Protein AF-A0A662ESE6-F1 (afdb_monomer_lite)

Radius of gyration: 18.98 Å; chains: 1; bounding box: 53×26×37 Å

pLDDT: mean 71.13, std 10.56, range [48.91, 85.69]

Structure (mmCIF, N/CA/C/O backbone):
data_AF-A0A662ESE6-F1
#
_entry.id   AF-A0A662ESE6-F1
#
loop_
_atom_site.group_PDB
_atom_site.id
_atom_site.type_symbol
_atom_site.label_atom_id
_atom_site.label_alt_id
_atom_site.label_comp_id
_atom_site.label_asym_id
_atom_site.label_entity_id
_atom_site.label_seq_id
_atom_site.pdbx_PDB_ins_code
_atom_site.Cartn_x
_atom_site.Cartn_y
_atom_site.Cartn_z
_atom_site.occupancy
_atom_site.B_iso_or_equiv
_atom_site.auth_seq_id
_atom_site.auth_comp_id
_atom_site.auth_asym_id
_atom_site.auth_atom_id
_atom_site.pdbx_PDB_model_num
ATOM 1 N N . MET A 1 1 ? 1.345 -1.583 -17.229 1.00 53.56 1 MET A N 1
ATOM 2 C CA . MET A 1 1 ? 0.627 -0.574 -16.417 1.00 53.56 1 MET A CA 1
ATOM 3 C C . MET A 1 1 ? -0.695 -1.091 -15.856 1.00 53.56 1 MET A C 1
ATOM 5 O O . MET A 1 1 ? -0.878 -0.974 -14.659 1.00 53.56 1 MET A O 1
ATOM 9 N N . GLY A 1 2 ? -1.576 -1.732 -16.641 1.00 67.69 2 GLY A N 1
ATOM 10 C CA . GLY A 1 2 ? -2.867 -2.252 -16.138 1.00 67.69 2 GLY A CA 1
ATOM 11 C C . GLY A 1 2 ? -2.784 -3.178 -14.912 1.00 67.69 2 GLY A C 1
ATOM 12 O O . GLY A 1 2 ? -3.581 -3.050 -13.991 1.00 67.69 2 GLY A O 1
ATOM 13 N N . ALA A 1 3 ? -1.766 -4.044 -14.850 1.00 71.06 3 ALA A N 1
ATOM 14 C CA . ALA A 1 3 ? -1.546 -4.934 -13.708 1.00 71.06 3 ALA A CA 1
ATOM 15 C C . ALA A 1 3 ? -1.261 -4.188 -12.390 1.00 71.06 3 ALA A C 1
ATOM 17 O O . ALA A 1 3 ? -1.679 -4.646 -11.336 1.00 71.06 3 ALA A O 1
ATOM 18 N N . PHE A 1 4 ? -0.602 -3.024 -12.449 1.00 71.62 4 PHE A N 1
ATOM 19 C CA . PHE A 1 4 ? -0.339 -2.194 -11.269 1.00 71.62 4 PHE A CA 1
ATOM 20 C C . PHE A 1 4 ? -1.649 -1.657 -10.682 1.00 71.62 4 PHE A C 1
ATOM 22 O O . PHE A 1 4 ? -1.913 -1.825 -9.498 1.00 71.62 4 PHE A O 1
ATOM 29 N N . PHE A 1 5 ? -2.512 -1.102 -11.536 1.00 74.00 5 PHE A N 1
ATOM 30 C CA . PHE A 1 5 ? -3.803 -0.548 -11.126 1.00 74.00 5 PHE A CA 1
ATOM 31 C C . PHE A 1 5 ? -4.748 -1.606 -10.545 1.00 74.00 5 PHE A C 1
ATOM 33 O O . PHE A 1 5 ? -5.436 -1.333 -9.562 1.00 74.00 5 PHE A O 1
ATOM 40 N N . LEU A 1 6 ? -4.757 -2.810 -11.127 1.00 78.44 6 LEU A N 1
ATOM 41 C CA . LEU A 1 6 ? -5.549 -3.937 -10.633 1.00 78.44 6 LEU A CA 1
ATOM 42 C C . LEU A 1 6 ? -5.027 -4.443 -9.282 1.00 78.44 6 LEU A C 1
ATOM 44 O O . LEU A 1 6 ? -5.813 -4.748 -8.390 1.00 78.44 6 LEU A O 1
ATOM 48 N N . PHE A 1 7 ? -3.708 -4.477 -9.098 1.00 79.19 7 PHE A N 1
ATOM 49 C CA . PHE A 1 7 ? -3.107 -4.895 -7.836 1.00 79.19 7 PHE A CA 1
ATOM 50 C C . PHE A 1 7 ? -3.367 -3.889 -6.704 1.00 79.19 7 PHE A C 1
ATOM 52 O O . PHE A 1 7 ? -3.739 -4.289 -5.602 1.00 79.19 7 PHE A O 1
ATOM 59 N N . SER A 1 8 ? -3.262 -2.583 -6.980 1.00 79.25 8 SER A N 1
ATOM 60 C CA . SER A 1 8 ? -3.629 -1.534 -6.016 1.00 79.25 8 SER A CA 1
ATOM 61 C C . SER A 1 8 ? -5.100 -1.618 -5.598 1.00 79.25 8 SER A C 1
ATOM 63 O O . SER A 1 8 ? -5.402 -1.457 -4.418 1.00 79.25 8 SER A O 1
ATOM 65 N N . TYR A 1 9 ? -5.998 -1.932 -6.536 1.00 79.19 9 TYR A N 1
ATOM 66 C CA . TYR A 1 9 ? -7.421 -2.133 -6.249 1.00 79.19 9 TYR A CA 1
ATOM 67 C C . TYR A 1 9 ? -7.672 -3.334 -5.324 1.00 79.19 9 TYR A C 1
ATOM 69 O O . TYR A 1 9 ? -8.425 -3.233 -4.358 1.00 79.19 9 TYR A O 1
ATOM 77 N N . ILE A 1 10 ? -6.997 -4.464 -5.565 1.00 83.12 10 ILE A N 1
ATOM 78 C CA . ILE A 1 10 ? -7.100 -5.646 -4.692 1.00 83.12 10 ILE A CA 1
ATOM 79 C C . ILE A 1 10 ? -6.637 -5.311 -3.268 1.00 83.12 10 ILE A C 1
ATOM 81 O O . ILE A 1 10 ? -7.261 -5.742 -2.300 1.00 83.12 10 ILE A O 1
ATOM 85 N N . ILE A 1 11 ? -5.573 -4.520 -3.126 1.00 82.69 11 ILE A N 1
ATOM 86 C CA . ILE A 1 11 ? -5.047 -4.129 -1.814 1.00 82.69 11 ILE A CA 1
ATOM 87 C C . ILE A 1 11 ? -5.970 -3.157 -1.085 1.00 82.69 11 ILE A C 1
ATOM 89 O O . ILE A 1 11 ? -6.130 -3.288 0.125 1.00 82.69 11 ILE A O 1
ATOM 93 N N . GLU A 1 12 ? -6.616 -2.231 -1.790 1.00 85.00 12 GLU A N 1
ATOM 94 C CA . GLU A 1 12 ? -7.647 -1.367 -1.207 1.00 85.00 12 GLU A CA 1
ATOM 95 C C . GLU A 1 12 ? -8.802 -2.190 -0.623 1.00 85.00 12 GLU A C 1
ATOM 97 O O . GLU A 1 12 ? -9.179 -1.996 0.536 1.00 85.00 12 GLU A O 1
ATOM 102 N N . LEU A 1 13 ? -9.328 -3.144 -1.401 1.00 84.50 13 LEU A N 1
ATOM 103 C CA . LEU A 1 13 ? -10.402 -4.034 -0.958 1.00 84.50 13 LEU A CA 1
ATOM 104 C C . LEU A 1 13 ? -9.977 -4.869 0.252 1.00 84.50 13 LEU A C 1
ATOM 106 O O . LEU A 1 13 ? -10.733 -4.990 1.216 1.00 84.50 13 LEU A O 1
ATOM 110 N N . LEU A 1 14 ? -8.762 -5.417 0.221 1.00 85.69 14 LEU A N 1
ATOM 111 C CA . LEU A 1 14 ? -8.232 -6.240 1.302 1.00 85.69 14 LEU A CA 1
ATOM 112 C C . LEU A 1 14 ? -8.009 -5.423 2.579 1.00 85.69 14 LEU A C 1
ATOM 114 O O . LEU A 1 14 ? -8.363 -5.872 3.665 1.00 85.69 14 LEU A O 1
ATOM 118 N N . TRP A 1 15 ? -7.457 -4.216 2.462 1.00 81.56 15 TRP A N 1
ATOM 119 C CA . TRP A 1 15 ? -7.241 -3.327 3.600 1.00 81.56 15 TRP A CA 1
ATOM 120 C C . TRP A 1 15 ? -8.564 -2.906 4.237 1.00 81.56 15 TRP A C 1
ATOM 122 O O . TRP A 1 15 ? -8.743 -3.043 5.446 1.00 81.56 15 TRP A O 1
ATOM 132 N N . ASN A 1 16 ? -9.516 -2.444 3.427 1.00 81.19 16 ASN A N 1
ATOM 133 C CA . ASN A 1 16 ? -10.817 -2.010 3.927 1.00 81.19 16 ASN A CA 1
ATOM 134 C C . ASN A 1 16 ? -11.627 -3.180 4.507 1.00 81.19 16 ASN A C 1
ATOM 136 O O . ASN A 1 16 ? -12.279 -3.007 5.534 1.00 81.19 16 ASN A O 1
ATOM 140 N N . GLY A 1 17 ? -11.544 -4.371 3.911 1.00 79.75 17 GLY A N 1
ATOM 141 C CA . GLY A 1 17 ? -12.239 -5.558 4.412 1.00 79.75 17 GLY A CA 1
ATOM 142 C C . GLY A 1 17 ? -11.610 -6.153 5.675 1.00 79.75 17 GLY A C 1
ATOM 143 O O . GLY A 1 17 ? -12.319 -6.496 6.616 1.00 79.75 17 GLY A O 1
ATOM 144 N N . ILE A 1 18 ? -10.282 -6.265 5.729 1.00 82.00 18 ILE A N 1
ATOM 145 C CA . ILE A 1 18 ? -9.595 -6.914 6.854 1.00 82.00 18 ILE A CA 1
ATOM 146 C C . ILE A 1 18 ? -9.313 -5.912 7.971 1.00 82.00 18 ILE A C 1
ATOM 148 O O . ILE A 1 18 ? -9.740 -6.114 9.103 1.00 82.00 18 ILE A O 1
ATOM 152 N N . VAL A 1 19 ? -8.589 -4.830 7.681 1.00 76.75 19 VAL A N 1
ATOM 153 C CA . VAL A 1 19 ? -8.052 -3.925 8.713 1.00 76.75 19 VAL A CA 1
ATOM 154 C C . VAL A 1 19 ? -9.151 -3.071 9.340 1.00 76.75 19 VAL A C 1
ATOM 156 O O . VAL A 1 19 ? -9.133 -2.852 10.554 1.00 76.75 19 VAL A O 1
ATOM 159 N N . VAL A 1 20 ? -10.107 -2.611 8.528 1.00 76.06 20 VAL A N 1
ATOM 160 C CA . VAL A 1 20 ? -11.193 -1.741 8.996 1.00 76.06 20 VAL A CA 1
ATOM 161 C C . VAL A 1 20 ? -12.405 -2.553 9.442 1.00 76.06 20 VAL A C 1
ATOM 163 O O . VAL A 1 20 ? -12.846 -2.382 10.574 1.00 76.06 20 VAL A O 1
ATOM 166 N N . ASP A 1 21 ? -12.926 -3.443 8.592 1.00 73.81 21 ASP A N 1
ATOM 167 C CA . ASP 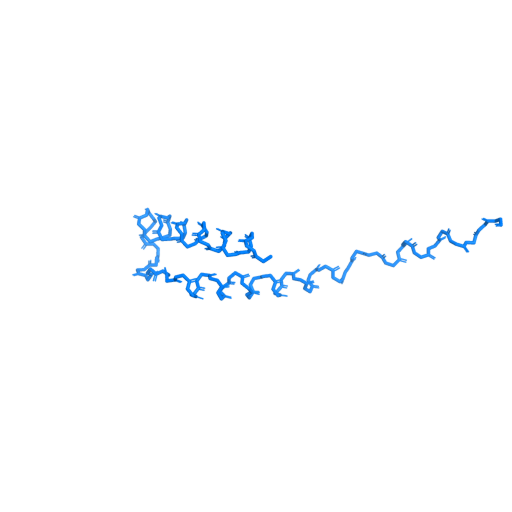A 1 21 ? -14.190 -4.133 8.886 1.00 73.81 21 ASP A CA 1
ATOM 168 C C . ASP A 1 21 ? -14.016 -5.367 9.802 1.00 73.81 21 ASP A C 1
ATOM 170 O O . ASP A 1 21 ? -14.814 -5.545 10.720 1.00 73.81 21 ASP A O 1
ATOM 174 N N . GLN A 1 22 ? -12.994 -6.216 9.612 1.00 74.44 22 GLN A N 1
ATOM 175 C CA . GLN A 1 22 ? -12.807 -7.411 10.461 1.00 74.44 22 GLN A CA 1
ATOM 176 C C . GLN A 1 22 ? -12.039 -7.137 11.754 1.00 74.44 22 GLN A C 1
ATOM 178 O O . GLN A 1 22 ? -12.396 -7.654 12.811 1.00 74.44 22 GLN A O 1
ATOM 183 N N . LEU A 1 23 ? -10.950 -6.377 11.666 1.00 72.94 23 LEU A N 1
ATOM 184 C CA . LEU A 1 23 ? -10.052 -6.148 12.794 1.00 72.94 23 LEU A CA 1
ATOM 185 C C . LEU A 1 23 ? -10.423 -4.894 13.592 1.00 72.94 23 LEU A C 1
ATOM 187 O O . LEU A 1 23 ? -10.021 -4.791 14.747 1.00 72.94 23 LEU A O 1
ATOM 191 N N . GLY A 1 24 ? -11.151 -3.935 13.004 1.00 70.62 24 GLY A N 1
ATOM 192 C CA . GLY A 1 24 ? -11.472 -2.659 13.655 1.00 70.62 24 GLY A CA 1
ATOM 193 C C . GLY A 1 24 ? -10.235 -1.882 14.121 1.00 70.62 24 GLY A C 1
ATOM 194 O O . GLY A 1 24 ? -10.337 -1.012 14.983 1.00 70.62 24 GLY A O 1
ATOM 195 N N . LEU A 1 25 ? -9.054 -2.218 13.588 1.00 66.81 25 LEU A N 1
ATOM 196 C CA . LEU A 1 25 ? -7.765 -1.765 14.109 1.00 66.81 25 LEU A CA 1
ATOM 197 C C . LEU A 1 25 ? -7.522 -0.288 13.786 1.00 66.81 25 LEU A C 1
ATOM 199 O O . LEU A 1 25 ? -6.847 0.421 14.529 1.00 66.81 25 LEU A O 1
ATOM 203 N N . ILE A 1 26 ? -8.055 0.164 12.652 1.00 68.00 26 ILE A N 1
ATOM 204 C CA . ILE A 1 26 ? -7.931 1.530 12.154 1.00 68.00 26 ILE A CA 1
ATOM 205 C C . ILE A 1 26 ? -9.301 1.928 11.600 1.00 68.00 26 ILE A C 1
ATOM 207 O O . ILE A 1 26 ? -9.796 1.305 10.668 1.00 68.00 26 ILE A O 1
ATOM 211 N N . ALA A 1 27 ? -9.914 2.984 12.141 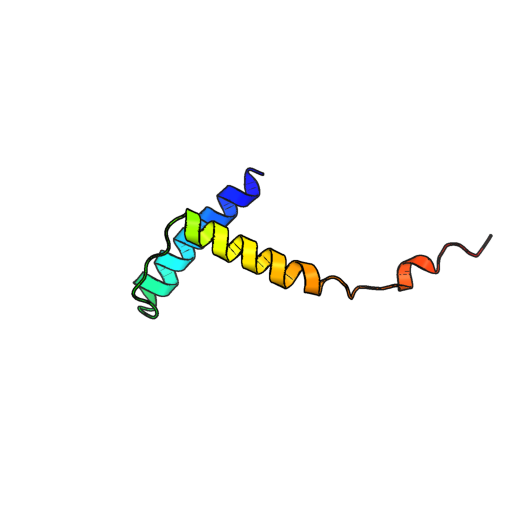1.00 66.44 27 ALA A N 1
ATOM 212 C CA . ALA A 1 27 ? -11.245 3.455 11.724 1.00 66.44 27 ALA A CA 1
ATOM 213 C C . ALA A 1 27 ? -11.255 4.205 10.373 1.00 66.44 27 ALA A C 1
ATOM 215 O O . ALA A 1 27 ? -12.262 4.791 9.980 1.00 66.44 27 ALA A O 1
ATOM 216 N N . VAL A 1 28 ? -10.123 4.228 9.668 1.00 71.31 28 VAL A N 1
ATOM 217 C CA . VAL A 1 28 ? -9.927 5.003 8.442 1.00 71.31 28 VAL A CA 1
ATOM 218 C C . VAL A 1 28 ? -9.916 4.054 7.251 1.00 71.31 28 VAL A C 1
ATOM 220 O O . VAL A 1 28 ? -8.972 3.285 7.067 1.00 71.31 28 VAL A O 1
ATOM 223 N N . LYS A 1 29 ? -10.971 4.135 6.433 1.00 74.38 29 LYS A N 1
ATOM 224 C CA . LYS A 1 29 ? -11.046 3.452 5.136 1.00 74.38 29 LYS A CA 1
ATOM 225 C C . LYS A 1 29 ? -10.113 4.140 4.144 1.00 74.38 29 LYS A C 1
ATOM 227 O O . LYS A 1 29 ? -10.147 5.363 4.009 1.00 74.38 29 LYS A O 1
ATOM 232 N N . LEU A 1 30 ? -9.276 3.356 3.471 1.00 75.50 30 LEU A N 1
ATOM 233 C CA . LEU A 1 30 ? -8.408 3.853 2.409 1.00 75.50 30 LEU A CA 1
ATOM 234 C C . LEU A 1 30 ? -9.219 4.017 1.126 1.00 75.50 30 LEU A C 1
ATOM 236 O O . LEU A 1 30 ? -9.963 3.117 0.745 1.00 75.50 30 LEU A O 1
ATOM 240 N N . ASN A 1 31 ? -9.050 5.156 0.460 1.00 80.31 31 ASN A N 1
ATOM 241 C CA . ASN A 1 31 ? -9.552 5.372 -0.897 1.00 80.31 31 ASN A CA 1
ATOM 242 C C . ASN A 1 31 ? -8.506 4.901 -1.927 1.00 80.31 31 ASN A C 1
ATOM 244 O O . ASN A 1 31 ? -7.305 4.919 -1.642 1.00 80.31 31 ASN A O 1
ATOM 248 N N . TYR A 1 32 ? -8.934 4.560 -3.141 1.00 75.56 32 TYR A N 1
ATOM 249 C CA . TYR A 1 32 ? -8.115 4.030 -4.236 1.00 75.56 32 TYR A CA 1
ATOM 250 C C . TYR A 1 32 ? -6.778 4.750 -4.443 1.00 75.56 32 TYR A C 1
ATOM 252 O O . TYR A 1 32 ? -5.718 4.127 -4.507 1.00 75.56 32 TYR A O 1
ATOM 260 N N . TRP A 1 33 ? -6.800 6.083 -4.471 1.00 76.81 33 TRP A N 1
ATOM 261 C CA . TRP A 1 33 ? -5.598 6.903 -4.648 1.00 76.81 33 TRP A CA 1
ATOM 262 C C . TRP A 1 33 ? -4.604 6.771 -3.486 1.00 76.81 33 TRP A C 1
ATOM 264 O O . TRP A 1 33 ? -3.393 6.818 -3.700 1.00 76.81 33 TRP A O 1
ATOM 274 N N . GLN A 1 34 ? -5.101 6.567 -2.262 1.00 81.50 34 GLN A N 1
ATOM 275 C CA . GLN A 1 34 ? -4.269 6.343 -1.080 1.00 81.50 34 GLN A CA 1
ATOM 276 C C . GLN A 1 34 ? -3.680 4.936 -1.083 1.00 81.50 34 GLN A C 1
ATOM 278 O O . GLN A 1 34 ? -2.496 4.790 -0.801 1.00 81.50 34 GLN A O 1
ATOM 283 N N . ALA A 1 35 ? -4.463 3.916 -1.447 1.00 82.88 35 ALA A N 1
ATOM 284 C CA . ALA A 1 35 ? -3.962 2.550 -1.582 1.00 82.88 35 ALA A CA 1
ATOM 285 C C . ALA A 1 35 ? -2.870 2.461 -2.661 1.00 82.88 35 ALA A C 1
ATOM 287 O O . ALA A 1 35 ? -1.803 1.896 -2.415 1.00 82.88 35 ALA A O 1
ATOM 288 N N . ALA A 1 36 ? -3.083 3.093 -3.820 1.00 80.62 36 ALA A N 1
ATOM 289 C CA . ALA A 1 36 ? -2.083 3.182 -4.883 1.00 80.62 36 ALA A CA 1
ATOM 290 C C . ALA A 1 36 ? -0.814 3.925 -4.428 1.00 80.62 36 ALA A C 1
ATOM 292 O O . ALA A 1 36 ? 0.295 3.454 -4.680 1.00 80.62 36 ALA A O 1
ATOM 293 N N . GLY A 1 37 ? -0.965 5.049 -3.716 1.00 81.88 37 GLY A N 1
ATOM 294 C CA . GLY A 1 37 ? 0.155 5.814 -3.162 1.00 81.88 37 GLY A CA 1
ATOM 295 C C . GLY A 1 37 ? 0.951 5.040 -2.107 1.00 81.88 37 GLY A C 1
ATOM 296 O O . GLY A 1 37 ? 2.177 4.994 -2.177 1.00 81.88 37 GLY A O 1
ATOM 297 N N . LEU A 1 38 ? 0.271 4.377 -1.168 1.00 81.25 38 LEU A N 1
ATOM 298 C CA . LEU A 1 38 ? 0.906 3.558 -0.133 1.00 81.25 38 LEU A CA 1
ATOM 299 C C . LEU A 1 38 ? 1.678 2.398 -0.766 1.00 81.25 38 LEU A C 1
ATOM 301 O O . LEU A 1 38 ? 2.822 2.132 -0.403 1.00 81.25 38 LEU A O 1
ATOM 305 N N . TRP A 1 39 ? 1.075 1.743 -1.758 1.00 77.00 39 TRP A N 1
ATOM 306 C CA . TRP A 1 39 ? 1.700 0.625 -2.448 1.00 77.00 39 TRP A CA 1
ATOM 307 C C . TRP A 1 39 ? 2.899 1.057 -3.299 1.00 77.00 39 TRP A C 1
ATOM 309 O O . TRP A 1 39 ? 3.930 0.388 -3.308 1.00 77.00 39 TRP A O 1
ATOM 319 N N . PHE A 1 40 ? 2.815 2.218 -3.948 1.00 80.62 40 PHE A N 1
ATOM 320 C CA . PHE A 1 40 ? 3.943 2.828 -4.649 1.00 80.62 40 PHE A CA 1
ATOM 321 C C . PHE A 1 40 ? 5.109 3.147 -3.701 1.00 80.62 40 PHE A C 1
ATOM 323 O O . PHE A 1 40 ? 6.258 2.833 -4.015 1.00 80.62 40 PHE A O 1
ATOM 330 N N . LEU A 1 41 ? 4.824 3.698 -2.517 1.00 81.44 41 LEU A N 1
ATOM 331 C CA . LEU A 1 41 ? 5.837 3.951 -1.488 1.00 81.44 41 LEU A CA 1
ATOM 332 C C . LEU A 1 41 ? 6.476 2.652 -0.985 1.00 81.44 41 LEU A C 1
ATOM 334 O O . LEU A 1 41 ? 7.694 2.597 -0.846 1.00 81.44 41 LEU A O 1
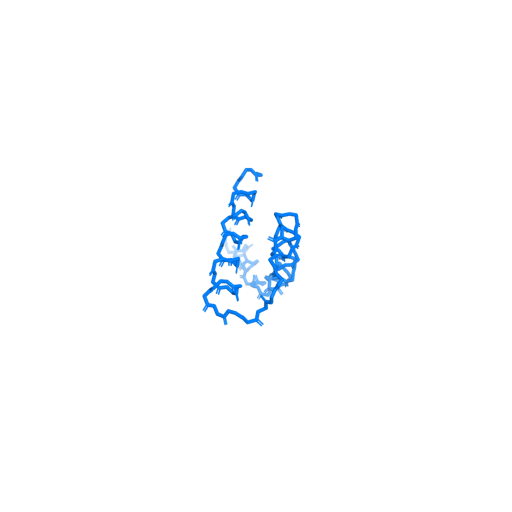ATOM 338 N N . VAL A 1 42 ? 5.682 1.599 -0.772 1.00 82.25 42 VAL A N 1
ATOM 339 C CA . VAL A 1 42 ? 6.180 0.264 -0.405 1.00 82.25 42 VAL A CA 1
ATOM 340 C C . VAL A 1 42 ? 7.130 -0.265 -1.479 1.00 82.25 42 VAL A C 1
ATOM 342 O O . VAL A 1 42 ? 8.241 -0.667 -1.145 1.00 82.25 42 VAL A O 1
ATOM 345 N N . ILE A 1 43 ? 6.764 -0.204 -2.764 1.00 78.94 43 ILE A N 1
ATOM 346 C CA . ILE A 1 43 ? 7.674 -0.622 -3.841 1.00 78.94 43 ILE A CA 1
ATOM 347 C C . ILE A 1 43 ? 8.954 0.195 -3.817 1.00 78.94 43 ILE A C 1
ATOM 349 O O . ILE A 1 43 ? 10.010 -0.395 -3.948 1.00 78.94 43 ILE A O 1
ATOM 353 N N . ILE A 1 44 ? 8.898 1.518 -3.660 1.00 79.06 44 ILE A N 1
ATOM 354 C CA . ILE A 1 44 ? 10.115 2.341 -3.641 1.00 79.06 44 ILE A CA 1
ATOM 355 C C . ILE A 1 44 ? 11.005 1.964 -2.454 1.00 79.06 44 ILE A C 1
ATOM 357 O O . ILE A 1 44 ? 12.207 1.776 -2.633 1.00 79.06 44 ILE A O 1
ATOM 361 N N . LEU A 1 45 ? 10.429 1.799 -1.262 1.00 74.69 45 LEU A N 1
ATOM 362 C CA . LEU A 1 45 ? 11.163 1.378 -0.066 1.00 74.69 45 LEU A CA 1
ATOM 363 C C . LEU A 1 45 ? 11.825 0.009 -0.262 1.00 74.69 45 LEU A C 1
ATOM 365 O O . LEU A 1 45 ? 12.986 -0.174 0.109 1.00 74.69 45 LEU A O 1
ATOM 369 N N . PHE A 1 46 ? 11.112 -0.928 -0.892 1.00 67.12 46 PHE A N 1
ATOM 370 C CA . PHE A 1 46 ? 11.616 -2.274 -1.150 1.00 67.12 46 PHE A CA 1
ATOM 371 C C . PHE A 1 46 ? 12.461 -2.407 -2.429 1.00 67.12 46 PHE A C 1
ATOM 373 O O . PHE A 1 46 ? 13.244 -3.345 -2.566 1.00 67.12 46 PHE A O 1
ATOM 380 N N . ALA A 1 47 ? 12.377 -1.448 -3.350 1.00 68.25 47 ALA A N 1
ATOM 381 C CA . ALA A 1 47 ? 13.159 -1.414 -4.583 1.00 68.25 47 ALA A CA 1
ATOM 382 C C . ALA A 1 47 ? 14.641 -1.181 -4.280 1.00 68.25 47 ALA A C 1
ATOM 384 O O . ALA A 1 47 ? 15.506 -1.761 -4.935 1.00 68.25 47 ALA A O 1
ATOM 385 N N . PHE A 1 48 ? 14.941 -0.395 -3.242 1.00 59.88 48 PHE A N 1
ATOM 386 C CA . PHE A 1 48 ? 16.313 -0.203 -2.773 1.00 59.88 48 PHE A CA 1
ATOM 387 C C . PHE A 1 48 ? 16.859 -1.399 -1.983 1.00 59.88 48 PHE A C 1
ATOM 389 O O . PHE A 1 48 ? 18.073 -1.591 -1.945 1.00 59.88 48 PHE A O 1
ATOM 396 N N . THR A 1 49 ? 16.006 -2.264 -1.424 1.00 60.59 49 THR A N 1
ATOM 397 C CA . THR A 1 49 ? 16.448 -3.479 -0.707 1.00 60.59 49 THR A CA 1
ATOM 398 C C . THR A 1 49 ? 16.961 -4.583 -1.646 1.00 60.59 49 THR A C 1
ATOM 400 O O . THR A 1 49 ? 17.483 -5.591 -1.177 1.00 60.59 49 THR A O 1
ATOM 403 N N . GLY A 1 50 ? 16.875 -4.381 -2.970 1.00 55.56 50 GLY A N 1
ATOM 404 C CA . GLY A 1 50 ? 17.470 -5.232 -4.007 1.00 55.56 50 GLY A CA 1
ATOM 405 C C . GLY A 1 50 ? 18.899 -4.855 -4.432 1.00 55.56 50 GLY A C 1
ATOM 406 O O . GLY A 1 50 ? 19.531 -5.628 -5.157 1.00 55.56 50 GLY A O 1
ATOM 407 N N . ILE A 1 51 ? 19.458 -3.724 -3.974 1.00 56.22 51 ILE A N 1
ATOM 408 C CA . ILE A 1 51 ? 20.872 -3.365 -4.216 1.00 56.22 51 ILE A CA 1
ATOM 409 C C . ILE A 1 51 ? 21.752 -4.149 -3.227 1.00 56.22 51 ILE A C 1
ATOM 411 O O . ILE A 1 51 ? 22.316 -3.618 -2.277 1.00 56.22 51 ILE A O 1
ATOM 415 N N . GLY A 1 52 ? 21.804 -5.464 -3.418 1.00 55.28 52 GLY A N 1
ATOM 416 C CA . GLY A 1 52 ? 22.541 -6.392 -2.557 1.00 55.28 52 GLY A CA 1
ATOM 417 C C . GLY A 1 52 ? 22.705 -7.800 -3.129 1.00 55.28 52 GLY A C 1
ATOM 418 O O . GLY A 1 52 ? 23.501 -8.579 -2.609 1.00 55.28 52 GLY A O 1
ATOM 419 N N . VAL A 1 53 ? 22.030 -8.140 -4.234 1.00 55.56 53 VAL A N 1
ATOM 420 C CA . VAL A 1 53 ? 22.241 -9.420 -4.923 1.00 55.56 53 VAL A CA 1
ATOM 421 C C . VAL A 1 53 ? 23.316 -9.263 -5.999 1.00 55.56 53 VAL A C 1
ATOM 423 O O . VAL A 1 53 ? 23.064 -9.110 -7.187 1.00 55.56 53 VAL A O 1
ATOM 426 N N . SER A 1 54 ? 24.547 -9.382 -5.503 1.00 52.41 54 SER A N 1
ATOM 427 C CA . SER A 1 54 ? 25.665 -10.080 -6.135 1.00 52.41 54 SER A CA 1
ATOM 428 C C . SER A 1 54 ? 26.391 -9.416 -7.310 1.00 52.41 54 SER A C 1
ATOM 430 O O . SER A 1 54 ? 26.188 -9.712 -8.486 1.00 52.41 54 SER A O 1
ATOM 432 N N . SER A 1 55 ? 27.462 -8.720 -6.949 1.00 56.69 55 SER A N 1
ATOM 433 C CA . SER A 1 55 ? 28.681 -8.574 -7.748 1.00 56.69 55 SER A CA 1
ATOM 434 C C . SER A 1 55 ? 29.342 -9.910 -8.180 1.00 56.69 55 SER A C 1
ATOM 436 O O . SER A 1 55 ? 30.389 -9.865 -8.823 1.00 56.69 55 SER A O 1
ATOM 438 N N . ARG A 1 56 ? 28.778 -11.108 -7.899 1.00 55.56 56 ARG A N 1
ATOM 439 C CA . ARG A 1 56 ? 29.361 -12.401 -8.341 1.00 55.56 56 ARG A CA 1
ATOM 440 C C . ARG A 1 56 ? 29.026 -12.827 -9.769 1.00 55.56 56 ARG A C 1
ATOM 442 O O . ARG A 1 56 ? 29.660 -13.760 -10.249 1.00 55.56 56 ARG A O 1
ATOM 449 N N . LEU A 1 57 ? 28.095 -12.184 -10.475 1.00 55.25 57 LEU A N 1
ATOM 450 C CA . LEU A 1 57 ? 27.793 -12.576 -11.866 1.00 55.25 57 LEU A CA 1
ATOM 451 C C . LEU A 1 57 ? 28.753 -11.974 -12.911 1.00 55.25 57 LEU A C 1
ATOM 453 O O . LEU A 1 57 ? 28.752 -12.402 -14.059 1.00 55.25 57 LEU A O 1
ATOM 457 N N . LEU A 1 58 ? 29.642 -11.053 -12.520 1.00 57.56 58 LEU A N 1
ATOM 458 C CA . LEU A 1 58 ? 30.681 -10.488 -13.400 1.00 57.56 58 LEU A CA 1
ATOM 459 C C . LEU A 1 58 ? 31.973 -11.333 -13.471 1.00 57.56 58 LEU A C 1
ATOM 461 O O . LEU A 1 58 ? 32.931 -10.934 -14.129 1.00 57.56 58 LEU A O 1
ATOM 465 N N . GLY A 1 59 ? 32.013 -12.499 -12.815 1.00 57.78 59 GLY A N 1
ATOM 466 C CA . GLY A 1 59 ? 33.192 -13.375 -12.748 1.00 57.78 59 GLY A CA 1
ATOM 467 C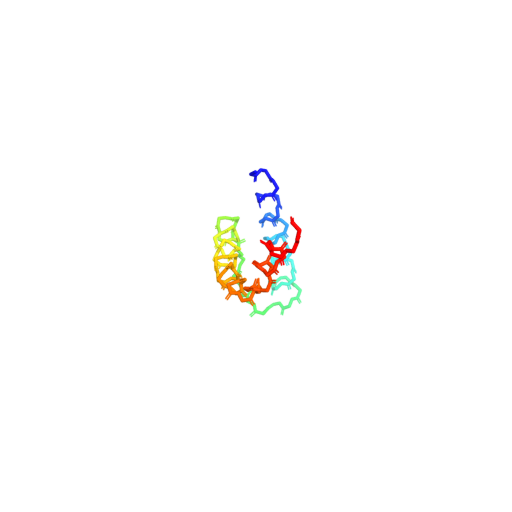 C . GLY A 1 59 ? 33.296 -1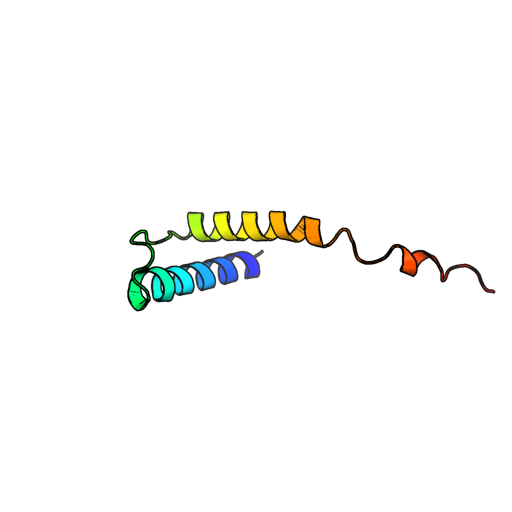4.459 -13.830 1.00 57.78 59 GLY A C 1
ATOM 468 O O . GLY A 1 59 ? 34.243 -15.232 -13.796 1.00 57.78 59 GLY A O 1
ATOM 469 N N . TRP A 1 60 ? 32.352 -14.552 -14.772 1.00 52.88 60 TRP A N 1
ATOM 470 C CA . TRP A 1 60 ? 32.287 -15.637 -15.774 1.00 52.88 60 TRP A CA 1
ATOM 471 C C . TRP A 1 60 ? 32.685 -15.200 -17.195 1.00 52.88 60 TRP A C 1
ATOM 473 O O . TRP A 1 60 ? 32.270 -15.798 -18.180 1.00 52.88 60 TRP A O 1
ATOM 483 N N . ARG A 1 61 ? 33.491 -14.139 -17.325 1.00 58.44 61 ARG A N 1
ATOM 484 C CA . ARG A 1 61 ? 34.001 -13.658 -18.627 1.00 58.44 61 ARG A CA 1
ATOM 485 C C . ARG A 1 61 ? 35.523 -13.694 -18.753 1.00 58.44 61 ARG A C 1
ATOM 487 O O . ARG A 1 61 ? 36.114 -12.861 -19.436 1.00 58.44 61 ARG A O 1
ATOM 494 N N . LYS A 1 62 ? 36.153 -14.647 -18.072 1.00 59.47 62 LYS A N 1
ATOM 495 C CA . LYS A 1 62 ? 37.558 -15.002 -18.274 1.00 59.47 62 LYS A CA 1
ATOM 496 C C . LYS A 1 62 ? 37.698 -16.506 -18.108 1.00 59.47 62 LYS A C 1
ATOM 498 O O . LYS A 1 62 ? 37.948 -16.916 -16.992 1.00 59.47 62 LYS A O 1
ATOM 503 N N . PHE A 1 63 ? 37.456 -17.277 -19.160 1.00 57.25 63 PHE A N 1
ATOM 504 C CA . PHE A 1 63 ? 38.196 -18.490 -19.526 1.00 57.25 63 PHE A CA 1
ATOM 505 C C . PHE A 1 63 ? 37.726 -18.896 -20.931 1.00 57.25 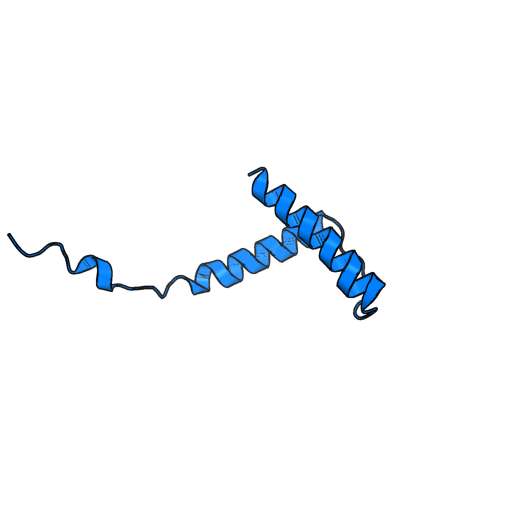63 PHE A C 1
ATOM 507 O O . PHE A 1 63 ? 36.523 -18.914 -21.184 1.00 57.25 63 PHE A O 1
ATOM 514 N N . ASP A 1 64 ? 38.726 -19.145 -21.778 1.00 48.91 64 ASP A N 1
ATOM 515 C CA . ASP A 1 64 ? 38.750 -19.395 -23.229 1.00 48.91 64 ASP A CA 1
ATOM 516 C C . ASP A 1 64 ? 38.523 -18.201 -24.174 1.00 48.91 64 ASP A C 1
ATOM 518 O O . ASP A 1 64 ? 37.370 -17.810 -24.464 1.00 48.91 64 ASP A O 1
#

Secondary structure (DSSP, 8-state):
-HHHHHHHHHHHHHIIIIIIIIS---S-PPPHHHHHHHHHHHHHHHHGGGTTS-GGGGGSS---

Sequence (64 aa):
MGAFFLFSYIIELLWNGIVVDQLGLIAVKLNYWQAAGLWFLVIILFAFTGIGVSSRLLGWRKFD

Foldseek 3Di:
DVVLLVVLVVQLCVCCVPVCPPVVPDVDRDDSVRSSVVVVVVCVVVVVVPPPPDPPVVPPPDDD